Protein AF-A0A2N0QZ12-F1 (afdb_monomer)

Organism: NCBI:txid588596

Solvent-accessible surface area (backbone atoms only — not comparable to full-atom values): 7924 Å² total; per-residue (Å²): 110,75,77,51,48,74,22,75,40,52,69,55,36,50,52,53,53,49,53,55,40,75,73,46,89,47,68,72,58,39,52,50,48,53,68,64,47,67,79,39,37,64,60,45,22,47,57,40,28,67,90,34,74,72,54,52,70,50,84,56,92,39,69,65,55,47,51,51,49,52,48,51,60,72,60,65,69,94,60,57,74,69,51,43,52,52,52,51,53,53,52,51,55,49,54,50,51,53,50,52,48,52,53,48,48,59,74,68,55,81,73,84,59,83,92,57,61,67,69,63,52,51,57,60,65,65,70,67,78,84,79,83,125

pLDDT: mean 71.55, std 12.45, range [37.44, 91.88]

Radius of gyration: 20.79 Å; Cα contacts (8 Å, |Δi|>4): 61; chains: 1; bounding box: 56×38×55 Å

Foldseek 3Di:
DVCLLQDLDLVSLVVVLVVVLVPDPDPVVSVVSCVPRVVCSLVSSLNNVVVDPVSNVCSDPPPPVVLVVQLCVQVVDDDDPVSSVVSNVVSVVVVVVVVVVVVVCVVPDDDPCVPPDVVVVVVVVVPDDDPPD

Mean predicted aligned error: 15.14 Å

Structure (mmCIF, N/CA/C/O backbone):
data_AF-A0A2N0QZ12-F1
#
_entry.id   AF-A0A2N0QZ12-F1
#
loop_
_atom_site.group_PDB
_atom_site.id
_atom_site.type_symbol
_atom_site.label_atom_id
_atom_site.label_alt_id
_atom_site.label_comp_id
_atom_site.label_asym_id
_atom_site.label_entity_id
_atom_site.label_seq_id
_atom_site.pdbx_PDB_ins_code
_atom_site.Cartn_x
_atom_site.Cartn_y
_atom_site.Cartn_z
_atom_site.occupancy
_atom_site.B_iso_or_equiv
_atom_site.auth_seq_id
_atom_site.auth_comp_id
_atom_site.auth_asym_id
_atom_site.auth_atom_id
_atom_site.pdbx_PDB_model_num
ATOM 1 N N . MET A 1 1 ? -19.717 -4.884 9.419 1.00 56.50 1 MET A N 1
ATOM 2 C CA . MET A 1 1 ? -18.253 -4.872 9.663 1.00 56.50 1 MET A CA 1
ATOM 3 C C . MET A 1 1 ? -17.526 -6.005 8.952 1.00 56.50 1 MET A C 1
ATOM 5 O O . MET A 1 1 ? -16.569 -5.707 8.255 1.00 56.50 1 MET A O 1
ATOM 9 N N . VAL A 1 2 ? -17.992 -7.258 9.038 1.00 62.03 2 VAL A N 1
ATOM 10 C CA . VAL A 1 2 ? -17.350 -8.419 8.380 1.00 62.03 2 VAL A CA 1
ATOM 11 C C . VAL A 1 2 ? -17.107 -8.201 6.879 1.00 62.03 2 VAL A C 1
ATOM 13 O O . VAL A 1 2 ? -16.003 -8.408 6.397 1.00 62.03 2 VAL A O 1
ATOM 16 N N . ALA A 1 3 ? -18.075 -7.653 6.138 1.00 61.81 3 ALA A N 1
ATOM 17 C CA . ALA A 1 3 ? -17.895 -7.363 4.708 1.00 61.81 3 ALA A CA 1
ATOM 18 C C . ALA A 1 3 ? -16.759 -6.362 4.404 1.00 61.81 3 ALA A C 1
ATOM 20 O O . ALA A 1 3 ? -16.120 -6.453 3.355 1.00 61.81 3 ALA A O 1
ATOM 21 N N . ALA A 1 4 ? -16.481 -5.430 5.322 1.00 60.88 4 ALA A N 1
ATOM 22 C CA . ALA A 1 4 ? -15.413 -4.445 5.170 1.00 60.88 4 ALA A CA 1
ATOM 23 C C . ALA A 1 4 ? -14.022 -5.051 5.422 1.00 60.88 4 ALA A C 1
ATOM 25 O O . ALA A 1 4 ? -13.058 -4.616 4.800 1.00 60.88 4 ALA A O 1
ATOM 26 N N . MET A 1 5 ? -13.926 -6.109 6.240 1.00 60.06 5 MET A N 1
ATOM 27 C CA . MET A 1 5 ? -12.678 -6.856 6.485 1.00 60.06 5 MET A CA 1
ATOM 28 C C . MET A 1 5 ? -12.096 -7.485 5.225 1.00 60.06 5 MET A C 1
ATOM 30 O O . MET A 1 5 ? -10.896 -7.715 5.135 1.00 60.06 5 MET A O 1
ATOM 34 N N . HIS A 1 6 ? -12.948 -7.778 4.248 1.00 65.06 6 HIS A N 1
ATOM 35 C CA . HIS A 1 6 ? -12.540 -8.431 3.012 1.00 65.06 6 HIS A CA 1
ATOM 36 C C . HIS A 1 6 ? -12.219 -7.435 1.889 1.00 65.06 6 HIS A C 1
ATOM 38 O O . HIS A 1 6 ? -11.873 -7.850 0.781 1.00 65.06 6 HIS A O 1
ATOM 44 N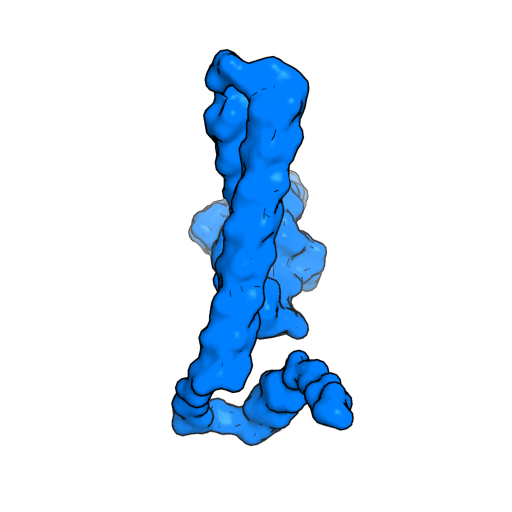 N . LYS A 1 7 ? -12.309 -6.119 2.135 1.00 70.25 7 LYS A N 1
ATOM 45 C CA . LYS A 1 7 ? -11.954 -5.100 1.140 1.00 70.25 7 LYS A CA 1
ATOM 46 C C . LYS A 1 7 ? -10.501 -4.667 1.309 1.00 70.25 7 LYS A C 1
ATOM 48 O O . LYS A 1 7 ? -10.109 -4.072 2.303 1.00 70.25 7 LYS A O 1
ATOM 53 N N . ARG A 1 8 ? -9.694 -4.972 0.291 1.00 63.31 8 ARG A N 1
ATOM 54 C CA . ARG A 1 8 ? -8.236 -4.744 0.277 1.00 63.31 8 ARG A CA 1
ATOM 55 C C . ARG A 1 8 ? -7.821 -3.388 -0.310 1.00 63.31 8 ARG A C 1
ATOM 57 O O . ARG A 1 8 ? -6.642 -3.027 -0.247 1.00 63.31 8 ARG A O 1
ATOM 64 N N . THR A 1 9 ? -8.770 -2.653 -0.893 1.00 68.06 9 THR A N 1
ATOM 65 C CA . THR A 1 9 ? -8.551 -1.371 -1.576 1.00 68.06 9 THR A CA 1
ATOM 66 C C . THR A 1 9 ? -9.375 -0.264 -0.927 1.00 68.06 9 THR A C 1
ATOM 68 O O . THR A 1 9 ? -10.506 -0.494 -0.498 1.00 68.06 9 THR A O 1
ATOM 71 N N . LYS A 1 10 ? -8.823 0.956 -0.903 1.00 73.00 10 LYS A N 1
ATOM 72 C CA . LYS A 1 10 ? -9.500 2.156 -0.390 1.00 73.00 10 LYS A CA 1
ATOM 73 C C . LYS A 1 10 ? -10.850 2.382 -1.078 1.00 73.00 10 LYS A C 1
ATOM 75 O O . LYS A 1 10 ? -11.860 2.478 -0.396 1.00 73.00 10 LYS A O 1
ATOM 80 N N . ILE A 1 11 ? -10.874 2.317 -2.412 1.00 76.81 11 ILE A N 1
ATOM 81 C CA . ILE A 1 11 ? -12.089 2.455 -3.235 1.00 76.81 11 ILE A CA 1
ATOM 82 C C . ILE A 1 11 ? -13.151 1.412 -2.848 1.00 76.81 11 ILE A C 1
ATOM 84 O O . ILE A 1 11 ? -14.336 1.721 -2.743 1.00 76.81 11 ILE A O 1
ATOM 88 N N . GLY A 1 12 ? -12.737 0.163 -2.599 1.00 77.38 12 GLY A N 1
ATOM 89 C CA . GLY A 1 12 ? -13.649 -0.899 -2.173 1.00 77.38 12 GLY A CA 1
ATOM 90 C C . GLY A 1 12 ? -14.254 -0.649 -0.789 1.00 77.38 12 GLY A C 1
ATOM 91 O O . GLY A 1 12 ? -15.426 -0.957 -0.574 1.00 77.38 12 GLY A O 1
ATOM 92 N N . CYS A 1 13 ? -13.475 -0.079 0.132 1.00 77.19 13 CYS A N 1
ATOM 93 C CA . CYS A 1 13 ? -13.953 0.338 1.450 1.00 77.19 13 CYS A CA 1
ATOM 94 C C . CYS A 1 13 ? -14.892 1.553 1.361 1.00 77.19 13 CYS A C 1
ATOM 96 O O . CYS A 1 13 ? -15.938 1.553 2.004 1.00 77.19 13 CYS A O 1
ATOM 98 N N . GLU A 1 14 ? -14.562 2.555 0.541 1.00 83.44 14 GLU A N 1
ATOM 99 C CA . GLU A 1 14 ? -15.392 3.749 0.316 1.00 83.44 14 GLU A CA 1
ATOM 100 C C . GLU A 1 14 ? -16.760 3.380 -0.263 1.00 83.44 14 GLU A C 1
ATOM 102 O O . GLU A 1 14 ? -17.783 3.823 0.258 1.00 83.44 14 GLU A O 1
ATOM 107 N N . LYS A 1 15 ? -16.795 2.493 -1.268 1.00 86.12 15 LYS A N 1
ATOM 108 C CA . LYS A 1 15 ? -18.046 1.997 -1.857 1.00 86.12 15 LYS A CA 1
ATOM 109 C C . LYS A 1 15 ? -18.948 1.323 -0.817 1.00 86.12 15 LYS A C 1
ATOM 111 O O . LYS A 1 15 ? -20.140 1.603 -0.772 1.00 86.12 15 LYS A O 1
ATOM 116 N N . LEU A 1 16 ? -18.377 0.482 0.047 1.00 84.12 16 LEU A N 1
ATOM 117 C CA . LEU A 1 16 ? -19.122 -0.190 1.118 1.00 84.12 16 LEU A CA 1
ATOM 118 C C . LEU A 1 16 ? -19.692 0.790 2.151 1.00 84.12 16 LEU A C 1
ATOM 120 O O . LEU A 1 16 ? -20.800 0.591 2.645 1.00 84.12 16 LEU A O 1
ATOM 124 N N . ILE A 1 17 ? -18.930 1.828 2.506 1.00 84.69 17 ILE A N 1
ATOM 125 C CA . ILE A 1 17 ? -19.388 2.865 3.439 1.00 84.69 17 ILE A CA 1
ATOM 126 C C . ILE A 1 17 ? -20.541 3.656 2.816 1.00 84.69 17 ILE A C 1
ATOM 128 O O . ILE A 1 17 ? -21.524 3.924 3.504 1.00 84.69 17 ILE A O 1
ATOM 132 N N . GLN A 1 18 ? -20.444 3.991 1.527 1.00 86.81 18 GLN A N 1
ATOM 133 C CA . GLN A 1 18 ? -21.491 4.723 0.823 1.00 86.81 18 GLN A CA 1
ATOM 134 C C . GLN A 1 18 ? -22.778 3.896 0.708 1.00 86.81 18 GLN A C 1
ATOM 136 O O . GLN A 1 18 ? -23.835 4.369 1.110 1.00 86.81 18 GLN A O 1
ATOM 141 N N . GLU A 1 19 ? -22.679 2.622 0.314 1.00 88.81 19 GLU A N 1
ATOM 142 C CA . GLU A 1 19 ? -23.821 1.697 0.299 1.00 88.81 19 GLU A CA 1
ATOM 143 C C . GLU A 1 19 ? -24.472 1.558 1.687 1.00 88.81 19 GLU A C 1
ATOM 145 O O . GLU A 1 19 ? -25.694 1.483 1.797 1.00 88.81 19 GLU A O 1
ATOM 150 N N . ALA A 1 20 ? -23.686 1.546 2.769 1.00 85.56 20 ALA A N 1
ATOM 151 C CA . ALA A 1 20 ? -24.224 1.482 4.129 1.00 85.56 20 ALA A CA 1
ATOM 152 C C . ALA A 1 20 ? -24.961 2.767 4.545 1.00 85.56 20 ALA A C 1
ATOM 154 O O . ALA A 1 20 ? -25.913 2.695 5.319 1.00 85.56 20 ALA A O 1
ATOM 155 N N . ILE A 1 21 ? -24.535 3.933 4.052 1.00 88.19 21 ILE A N 1
ATOM 156 C CA . ILE A 1 21 ? -25.216 5.212 4.287 1.00 88.19 21 ILE A CA 1
ATOM 157 C C . ILE A 1 21 ? -26.527 5.254 3.502 1.00 88.19 21 ILE A C 1
ATOM 159 O O . ILE A 1 21 ? -27.564 5.562 4.086 1.00 88.19 21 ILE A O 1
ATOM 163 N N . ASP A 1 22 ? -26.480 4.904 2.218 1.00 90.50 22 ASP A N 1
ATOM 164 C CA . ASP A 1 22 ? -27.620 4.994 1.303 1.00 90.50 22 ASP A CA 1
ATOM 165 C C . ASP A 1 22 ? -28.753 4.037 1.710 1.00 90.50 22 ASP A C 1
ATOM 167 O O . ASP A 1 22 ? -29.928 4.385 1.622 1.00 90.50 22 ASP A O 1
ATOM 171 N N . ASN A 1 23 ? -28.407 2.860 2.243 1.00 89.75 23 ASN A N 1
ATOM 172 C CA . ASN A 1 23 ? -29.376 1.889 2.760 1.00 89.75 23 ASN A CA 1
ATOM 173 C C . ASN A 1 23 ? -29.865 2.193 4.189 1.00 89.75 23 ASN A C 1
ATOM 175 O O . ASN A 1 23 ? -30.750 1.505 4.699 1.00 89.75 23 ASN A O 1
ATOM 179 N N . CYS A 1 24 ? -29.292 3.187 4.874 1.00 87.62 24 CYS A N 1
ATOM 180 C CA . CYS A 1 24 ? -29.681 3.524 6.238 1.00 87.62 24 CYS A CA 1
ATOM 181 C C . CYS A 1 24 ? -30.727 4.641 6.239 1.00 87.62 24 CYS A C 1
ATOM 183 O O . CYS A 1 24 ? -30.456 5.758 5.811 1.00 87.62 24 CYS A O 1
ATOM 185 N N . THR A 1 25 ? -31.911 4.370 6.785 1.00 88.38 25 THR A N 1
ATOM 186 C CA . THR A 1 25 ? -33.016 5.342 6.871 1.00 88.38 25 THR A CA 1
ATOM 187 C C . THR A 1 25 ? -32.893 6.299 8.062 1.00 88.38 25 THR A C 1
ATOM 189 O O . THR A 1 25 ? -33.558 7.333 8.108 1.00 88.38 25 THR A O 1
ATOM 192 N N . VAL A 1 26 ? -32.033 5.983 9.037 1.00 91.88 26 VAL A N 1
ATOM 193 C CA . VAL A 1 26 ? -31.920 6.719 10.302 1.00 91.88 26 VAL A CA 1
ATOM 194 C C . VAL A 1 26 ? -30.753 7.708 10.256 1.00 91.88 26 VAL A C 1
ATOM 196 O O . VAL A 1 26 ? -29.580 7.329 10.255 1.00 91.88 26 VAL A O 1
ATOM 199 N N . SER A 1 27 ? -31.075 9.003 10.301 1.00 89.00 27 SER A N 1
ATOM 200 C CA . SER A 1 27 ? -30.100 10.099 10.169 1.00 89.00 27 SER A CA 1
ATOM 201 C C . SER A 1 27 ? -29.003 10.096 11.249 1.00 89.00 27 SER A C 1
ATOM 203 O O . SER A 1 27 ? -27.833 10.366 10.965 1.00 89.00 27 SER A O 1
ATOM 205 N N . SER A 1 28 ? -29.324 9.722 12.492 1.00 86.94 28 SER A N 1
ATOM 206 C CA . SER A 1 28 ? -28.325 9.621 13.570 1.00 86.94 28 SER A CA 1
ATOM 207 C C . SER A 1 28 ? -27.278 8.534 13.298 1.00 86.94 28 SER A C 1
ATOM 209 O O . SER A 1 28 ? -26.088 8.752 13.537 1.00 86.94 28 SER A O 1
ATOM 211 N N . ILE A 1 29 ? -27.696 7.402 12.726 1.00 83.44 29 ILE A N 1
ATOM 212 C CA . ILE A 1 29 ? -26.817 6.284 12.364 1.00 83.44 29 ILE A CA 1
ATOM 213 C C . ILE A 1 29 ? -25.957 6.656 11.151 1.00 83.44 29 ILE A C 1
ATOM 215 O O . ILE A 1 29 ? -24.744 6.443 11.182 1.00 83.44 29 ILE A O 1
ATOM 219 N N . GLN A 1 30 ? -26.526 7.308 10.131 1.00 87.38 30 GLN A N 1
ATOM 220 C CA . GLN A 1 30 ? -25.740 7.842 9.011 1.00 87.38 30 GLN A CA 1
ATOM 221 C C . GLN A 1 30 ? -24.644 8.808 9.488 1.00 87.38 30 GLN A C 1
ATOM 223 O O . GLN A 1 30 ? -23.491 8.712 9.062 1.00 87.38 30 GLN A O 1
ATOM 228 N N . ASN A 1 31 ? -24.980 9.725 10.400 1.00 86.25 31 ASN A N 1
ATOM 229 C CA . ASN A 1 31 ? -24.023 10.681 10.955 1.00 86.25 31 ASN A CA 1
ATOM 230 C C . ASN A 1 31 ? -22.922 9.991 11.765 1.00 86.25 31 ASN A C 1
ATOM 232 O O . ASN A 1 31 ? -21.756 10.381 11.679 1.00 86.25 31 ASN A O 1
ATOM 236 N N . TYR A 1 32 ? -23.268 8.944 12.514 1.00 84.88 32 TYR A N 1
ATOM 237 C CA . TYR A 1 32 ? -22.294 8.122 13.222 1.00 84.88 32 TYR A CA 1
ATOM 238 C C . TYR A 1 32 ? -21.324 7.423 12.254 1.00 84.88 32 TYR A C 1
ATOM 240 O O . TYR A 1 32 ? -20.108 7.474 12.468 1.00 84.88 32 TYR A O 1
ATOM 248 N N . ILE A 1 33 ? -21.836 6.841 11.163 1.00 82.00 33 ILE A N 1
ATOM 249 C CA . ILE A 1 33 ? -21.022 6.182 10.131 1.00 82.00 33 ILE A CA 1
ATOM 250 C C . ILE A 1 33 ? -20.075 7.193 9.467 1.00 82.00 33 ILE A C 1
ATOM 252 O O . ILE A 1 33 ? -18.863 6.980 9.426 1.00 82.00 33 ILE A O 1
ATOM 256 N N . LYS A 1 34 ? -20.590 8.349 9.031 1.00 83.50 34 LYS A N 1
ATOM 257 C CA . LYS A 1 34 ? -19.779 9.417 8.420 1.00 83.50 34 LYS A CA 1
ATOM 258 C C . LYS A 1 34 ? -18.663 9.900 9.349 1.00 83.50 34 LYS A C 1
ATOM 260 O O . LYS A 1 34 ? -17.524 10.053 8.918 1.00 83.50 34 LYS A O 1
ATOM 265 N N . ARG A 1 35 ? -18.954 10.115 10.637 1.00 81.19 35 ARG A N 1
ATOM 266 C CA . ARG A 1 35 ? -17.966 10.638 11.598 1.00 81.19 35 ARG A CA 1
ATOM 267 C C . ARG A 1 35 ? -16.833 9.656 11.891 1.00 81.19 35 ARG A C 1
ATOM 269 O O . ARG A 1 35 ? -15.685 10.087 11.979 1.00 81.19 35 ARG A O 1
ATOM 276 N N . ASN A 1 36 ? -17.147 8.371 12.042 1.00 78.38 36 ASN A N 1
ATOM 277 C CA . ASN A 1 36 ? -16.188 7.379 12.536 1.00 78.38 36 ASN A CA 1
ATOM 278 C C . ASN A 1 36 ? -15.481 6.596 11.417 1.00 78.38 36 ASN A C 1
ATOM 280 O O . ASN A 1 36 ? -14.318 6.220 11.578 1.00 78.38 36 ASN A O 1
ATOM 284 N N . TYR A 1 37 ? -16.153 6.374 10.284 1.00 74.75 37 TYR A N 1
ATOM 285 C CA . TYR A 1 37 ? -15.706 5.418 9.267 1.00 74.75 37 TYR A CA 1
ATOM 286 C C . TYR A 1 37 ? -15.128 6.105 8.022 1.00 74.75 37 TYR A C 1
ATOM 288 O O . TYR A 1 37 ? -14.088 5.661 7.546 1.00 74.75 37 TYR A O 1
ATOM 296 N N . MET A 1 38 ? -15.683 7.235 7.549 1.00 75.06 38 MET A N 1
ATOM 297 C CA . MET A 1 38 ? -15.118 7.957 6.386 1.00 75.06 38 MET A CA 1
ATOM 298 C C . MET A 1 38 ? -13.705 8.500 6.630 1.00 75.06 38 MET A C 1
ATOM 300 O O . MET A 1 38 ? -12.892 8.546 5.713 1.00 75.06 38 MET A O 1
ATOM 304 N N . LYS A 1 39 ? -13.406 8.956 7.853 1.00 71.94 39 LYS A N 1
ATOM 305 C CA . LYS A 1 39 ? -12.098 9.557 8.166 1.00 71.94 39 LYS A CA 1
ATOM 306 C C . LYS A 1 39 ? -10.966 8.530 8.230 1.00 71.94 39 LYS A C 1
ATOM 308 O O . LYS A 1 39 ? -9.804 8.908 8.161 1.00 71.94 39 LYS A O 1
ATOM 313 N N . ASN A 1 40 ? -11.300 7.248 8.382 1.00 68.12 40 ASN A N 1
ATOM 314 C CA . ASN A 1 40 ? -10.343 6.183 8.671 1.00 68.12 40 ASN A CA 1
ATOM 315 C C . ASN A 1 40 ? -10.262 5.123 7.568 1.00 68.12 40 ASN A C 1
ATOM 317 O O . ASN A 1 40 ? -9.637 4.089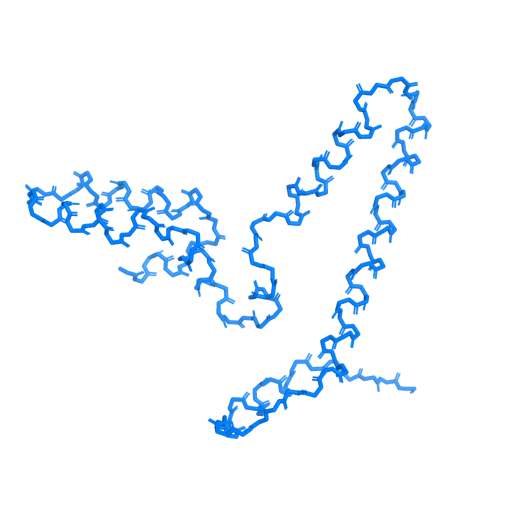 7.781 1.00 68.12 40 ASN A O 1
ATOM 321 N N . THR A 1 41 ? -10.846 5.348 6.393 1.00 68.19 41 THR A N 1
ATOM 322 C CA . THR A 1 41 ? -10.993 4.329 5.339 1.00 68.19 41 THR A CA 1
ATOM 323 C C . THR A 1 41 ? -9.671 3.675 4.907 1.00 68.19 41 THR A C 1
ATOM 325 O O . THR A 1 41 ? -9.635 2.494 4.567 1.00 68.19 41 THR A O 1
ATOM 328 N N . GLU A 1 42 ? -8.555 4.401 4.999 1.00 63.72 42 GLU A N 1
ATOM 329 C CA . GLU A 1 42 ? -7.207 3.865 4.757 1.00 63.72 42 GLU A CA 1
ATOM 330 C C . GLU A 1 42 ? -6.772 2.853 5.826 1.00 63.72 42 GLU A C 1
ATOM 332 O O . GLU A 1 42 ? -6.270 1.781 5.495 1.00 63.72 42 GLU A O 1
AT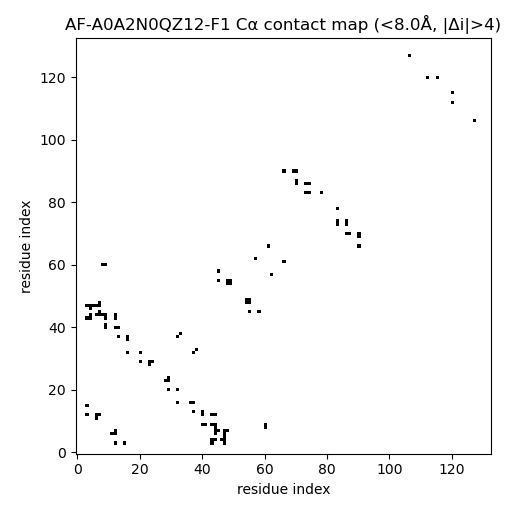OM 337 N N . ARG A 1 43 ? -7.058 3.121 7.106 1.00 65.06 43 ARG A N 1
ATOM 338 C CA . ARG A 1 43 ? -6.785 2.187 8.214 1.00 65.06 43 ARG A CA 1
ATOM 339 C C . ARG A 1 43 ? -7.603 0.903 8.096 1.00 65.06 43 ARG A C 1
ATOM 341 O O . ARG A 1 43 ? -7.147 -0.156 8.508 1.00 65.06 43 ARG A O 1
ATOM 348 N N . TRP A 1 44 ? -8.784 0.980 7.490 1.00 65.94 44 TRP A N 1
ATOM 349 C CA . TRP A 1 44 ? -9.650 -0.175 7.251 1.00 65.94 44 TRP A CA 1
ATOM 350 C C . TRP A 1 44 ? -9.086 -1.096 6.167 1.00 65.94 44 TRP A C 1
ATOM 352 O O . TRP A 1 44 ? -9.044 -2.312 6.349 1.00 65.94 44 TRP A O 1
ATOM 362 N N . ALA A 1 45 ? -8.573 -0.518 5.077 1.00 61.84 45 ALA A N 1
ATOM 363 C CA . ALA A 1 45 ? -7.876 -1.276 4.041 1.00 61.84 45 ALA A CA 1
ATOM 364 C C . ALA A 1 45 ? -6.582 -1.933 4.564 1.00 61.84 45 ALA A C 1
ATOM 366 O O . ALA A 1 45 ? -6.202 -3.001 4.083 1.00 61.84 45 ALA A O 1
ATOM 367 N N . LEU A 1 46 ? -5.923 -1.319 5.556 1.00 62.19 46 LEU A N 1
ATOM 368 C CA . LEU A 1 46 ? -4.773 -1.901 6.258 1.00 62.19 46 LEU A CA 1
ATOM 369 C C . LEU A 1 46 ? -5.185 -3.019 7.221 1.00 62.19 46 LEU A C 1
ATOM 371 O O . LEU A 1 46 ? -4.521 -4.048 7.273 1.00 62.19 46 LEU A O 1
ATOM 375 N N . TRP A 1 47 ? -6.308 -2.878 7.927 1.00 63.00 47 TRP A N 1
ATOM 376 C CA . TRP A 1 47 ? -6.804 -3.924 8.823 1.00 63.00 47 TRP A CA 1
ATOM 377 C C . TRP A 1 47 ? -7.172 -5.214 8.075 1.00 63.00 47 TRP A C 1
ATOM 379 O O . TRP A 1 47 ? -6.851 -6.309 8.531 1.00 63.00 47 TRP A O 1
ATOM 389 N N . ALA A 1 48 ? -7.715 -5.110 6.856 1.00 61.28 48 ALA A N 1
ATOM 390 C CA . ALA A 1 48 ? -7.933 -6.260 5.968 1.00 61.28 48 ALA A CA 1
ATOM 391 C C . ALA A 1 48 ? -6.644 -7.055 5.655 1.00 61.28 48 ALA A C 1
ATOM 393 O O . ALA A 1 48 ? -6.705 -8.216 5.246 1.00 61.28 48 ALA A O 1
ATOM 394 N N . ARG A 1 49 ? -5.469 -6.443 5.847 1.00 63.38 49 ARG A N 1
ATOM 395 C CA . ARG A 1 49 ? -4.140 -7.024 5.608 1.00 63.38 49 ARG A CA 1
ATOM 396 C C . ARG A 1 49 ? -3.490 -7.602 6.870 1.00 63.38 49 ARG A C 1
ATOM 398 O O . ARG A 1 49 ? -2.372 -8.093 6.777 1.00 63.38 49 ARG A O 1
ATOM 405 N N . GLN A 1 50 ? -4.184 -7.614 8.016 1.00 62.50 50 GLN A N 1
ATOM 406 C CA . GLN A 1 50 ? -3.631 -8.062 9.307 1.00 62.50 50 GLN A CA 1
ATOM 407 C C . GLN A 1 50 ? -3.093 -9.502 9.320 1.00 62.50 50 GLN A C 1
ATOM 409 O O . GLN A 1 50 ? -2.266 -9.842 10.152 1.00 62.50 50 GLN A O 1
ATOM 414 N N . HIS A 1 51 ? -3.537 -10.337 8.379 1.00 56.31 51 HIS A N 1
ATOM 415 C CA . HIS A 1 51 ? -3.112 -11.729 8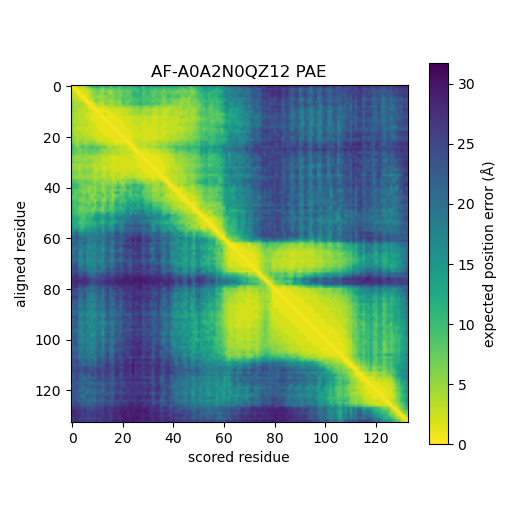.234 1.00 56.31 51 HIS A CA 1
ATOM 416 C C . HIS A 1 51 ? -1.685 -11.887 7.682 1.00 56.31 51 HIS A C 1
ATOM 418 O O . HIS A 1 51 ? -1.191 -13.005 7.586 1.00 56.31 51 HIS A O 1
ATOM 424 N N . SER A 1 52 ? -1.026 -10.800 7.271 1.00 53.59 52 SER A N 1
ATOM 425 C CA . SER A 1 52 ? 0.359 -10.845 6.813 1.00 53.59 52 SER A CA 1
ATOM 426 C C . SER A 1 52 ? 1.140 -9.643 7.348 1.00 53.59 52 SER A C 1
ATOM 428 O O . SER A 1 52 ? 0.912 -8.515 6.898 1.00 53.59 52 SER A O 1
ATOM 430 N N . PRO A 1 53 ? 2.112 -9.865 8.251 1.00 54.16 53 PRO A N 1
ATOM 431 C CA . PRO A 1 53 ? 3.016 -8.819 8.731 1.00 54.16 53 PRO A CA 1
ATOM 432 C C . PRO A 1 53 ? 3.737 -8.076 7.592 1.00 54.16 53 PRO A C 1
ATOM 434 O O . PRO A 1 53 ? 3.964 -6.872 7.685 1.00 54.16 53 PRO A O 1
ATOM 437 N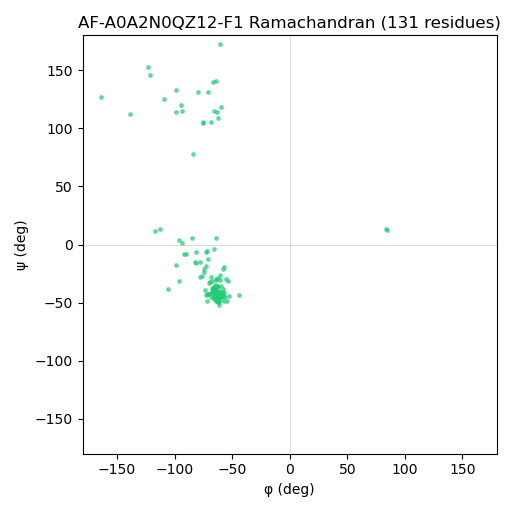 N . LEU A 1 54 ? 4.015 -8.763 6.475 1.00 54.00 54 LEU A N 1
ATOM 438 C CA . LEU A 1 54 ? 4.585 -8.170 5.258 1.00 54.00 54 LEU A CA 1
ATOM 439 C C . LEU A 1 54 ? 3.621 -7.179 4.586 1.00 54.00 54 LEU A C 1
ATOM 441 O O . LEU A 1 54 ? 4.036 -6.109 4.149 1.00 54.00 54 LEU A O 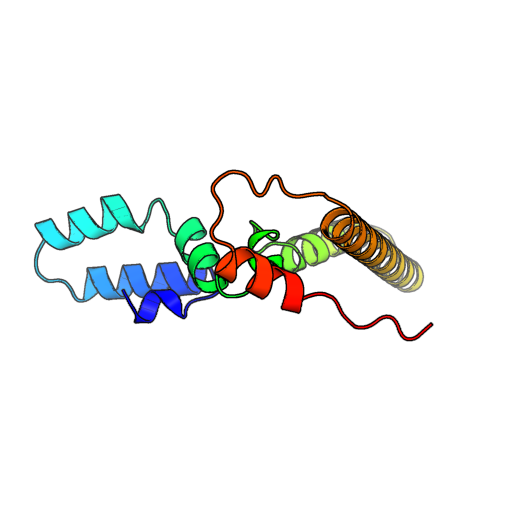1
ATOM 445 N N . LEU A 1 55 ? 2.320 -7.488 4.536 1.00 52.75 55 LEU A N 1
ATOM 446 C CA . LEU A 1 55 ? 1.310 -6.588 3.965 1.00 52.75 55 LEU A CA 1
ATOM 447 C C . LEU A 1 55 ? 0.980 -5.396 4.879 1.00 52.75 55 LEU A C 1
ATOM 449 O O . LEU A 1 55 ? 0.480 -4.384 4.386 1.00 52.75 55 LEU A O 1
ATOM 453 N N . LEU A 1 56 ? 1.267 -5.501 6.182 1.00 53.62 56 LEU A N 1
ATOM 454 C CA . LEU A 1 56 ? 1.139 -4.409 7.155 1.00 53.62 56 LEU A CA 1
ATOM 455 C C . LEU A 1 56 ? 2.300 -3.404 7.091 1.00 53.62 56 LEU A C 1
ATOM 457 O O . LEU A 1 56 ? 2.099 -2.230 7.397 1.00 53.62 56 LEU A O 1
ATOM 461 N N . GLN A 1 57 ? 3.496 -3.828 6.664 1.00 53.94 57 GLN A N 1
ATOM 462 C CA . GLN A 1 57 ? 4.633 -2.923 6.424 1.00 53.94 57 GLN A CA 1
ATOM 463 C C . GLN A 1 57 ? 4.400 -2.002 5.231 1.00 53.94 57 GLN A C 1
ATOM 465 O O . GLN A 1 57 ? 4.905 -0.880 5.184 1.00 53.94 57 GLN A O 1
ATOM 470 N N . VAL A 1 58 ? 3.591 -2.460 4.280 1.00 51.81 58 VAL A N 1
ATOM 471 C CA . VAL A 1 58 ? 3.157 -1.658 3.147 1.00 51.81 58 VAL A CA 1
ATOM 472 C C . VAL A 1 58 ? 1.942 -0.831 3.579 1.00 51.81 58 VAL A C 1
ATOM 474 O O . VAL A 1 58 ? 0.791 -1.138 3.261 1.00 51.81 58 VAL A O 1
ATOM 477 N N . THR A 1 59 ? 2.214 0.247 4.319 1.00 45.75 59 THR A N 1
ATOM 478 C CA . THR A 1 59 ? 1.212 1.189 4.858 1.00 45.75 59 THR A CA 1
ATOM 479 C C . THR A 1 59 ? 0.459 1.982 3.788 1.00 45.75 59 THR A C 1
ATOM 481 O O . THR A 1 59 ? -0.490 2.696 4.103 1.00 45.75 59 THR A O 1
ATOM 484 N N . PHE A 1 60 ? 0.813 1.814 2.513 1.00 49.47 60 PHE A N 1
ATOM 485 C CA . PHE A 1 60 ? 0.149 2.454 1.389 1.00 49.47 60 PHE A CA 1
ATOM 486 C C . PHE A 1 60 ? -0.376 1.428 0.375 1.00 49.47 60 PHE A C 1
ATOM 488 O O . PHE A 1 60 ? 0.183 0.358 0.165 1.00 49.47 60 PHE A O 1
ATOM 495 N N . THR A 1 61 ? -1.433 1.774 -0.353 1.00 49.97 61 THR A N 1
ATOM 496 C CA . THR A 1 61 ? -1.861 1.103 -1.601 1.00 49.97 61 THR A CA 1
ATOM 497 C C . THR A 1 61 ? -0.843 1.237 -2.745 1.00 49.97 61 THR A C 1
ATOM 499 O O . THR A 1 61 ? -1.102 0.808 -3.864 1.00 49.97 61 THR A O 1
ATOM 502 N N . ASN A 1 62 ? 0.323 1.817 -2.465 1.00 60.03 62 ASN A N 1
ATOM 503 C CA . ASN A 1 62 ? 1.082 2.611 -3.408 1.00 60.03 62 ASN A CA 1
ATOM 504 C C . ASN A 1 62 ? 2.433 2.011 -3.871 1.00 60.03 62 ASN A C 1
ATOM 506 O O . ASN A 1 62 ? 3.184 2.758 -4.471 1.00 60.03 62 ASN A O 1
ATOM 510 N N . PRO A 1 63 ? 2.828 0.729 -3.680 1.00 59.75 63 PRO A N 1
ATOM 511 C CA . PRO A 1 63 ? 3.998 0.209 -4.404 1.00 59.75 63 PRO A CA 1
ATOM 512 C C . PRO A 1 63 ? 3.762 0.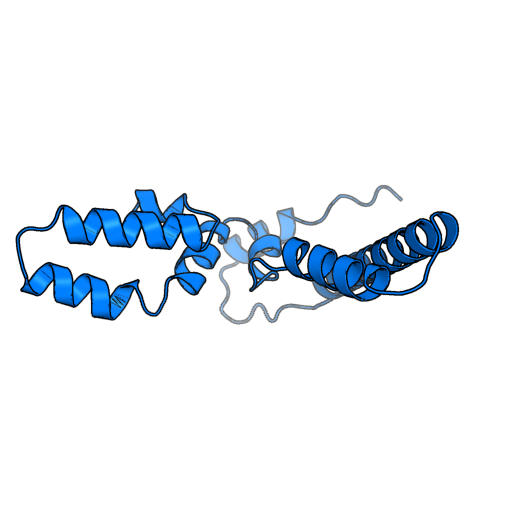181 -5.914 1.00 59.75 63 PRO A C 1
ATOM 514 O O . PRO A 1 63 ? 4.616 0.608 -6.684 1.00 59.75 63 PRO A O 1
ATOM 517 N N . LEU A 1 64 ? 2.572 -0.268 -6.328 1.00 66.75 64 LEU A N 1
ATOM 518 C CA . LEU A 1 64 ? 2.182 -0.346 -7.734 1.00 66.75 64 LEU A CA 1
ATOM 519 C C . LEU A 1 64 ? 1.917 1.048 -8.316 1.00 66.75 64 LEU A C 1
ATOM 521 O O . LEU A 1 64 ? 2.375 1.365 -9.407 1.00 66.75 64 LEU A O 1
ATOM 525 N N . GLU A 1 65 ? 1.217 1.900 -7.564 1.00 68.88 65 GLU A N 1
ATOM 526 C CA . GLU A 1 65 ? 0.971 3.294 -7.950 1.00 68.88 65 GLU A CA 1
ATOM 527 C C . GLU A 1 65 ? 2.278 4.120 -7.945 1.00 68.88 65 GLU A C 1
ATOM 529 O O . GLU A 1 65 ? 2.487 4.900 -8.869 1.00 68.88 65 GLU A O 1
ATOM 534 N N . SER A 1 66 ? 3.212 3.893 -7.007 1.00 71.88 66 SER A N 1
ATOM 535 C CA . SER A 1 66 ? 4.557 4.496 -6.997 1.00 71.88 66 SER A CA 1
ATOM 536 C C . SER A 1 66 ? 5.373 4.032 -8.193 1.00 71.88 66 SER A C 1
ATOM 538 O O . SER A 1 66 ? 5.947 4.871 -8.879 1.00 71.88 66 SER A O 1
ATOM 540 N N . TYR A 1 67 ? 5.391 2.727 -8.478 1.00 77.12 67 TYR A N 1
ATOM 541 C CA . TYR A 1 67 ? 6.047 2.168 -9.660 1.00 77.12 67 TYR A CA 1
ATOM 542 C C . TYR A 1 67 ? 5.495 2.801 -10.941 1.00 77.12 67 TYR A C 1
ATOM 544 O O . TYR A 1 67 ? 6.248 3.307 -11.772 1.00 77.12 67 TYR A O 1
ATOM 552 N N . HIS A 1 68 ? 4.169 2.865 -11.058 1.00 77.00 68 HIS A N 1
ATOM 553 C CA . HIS A 1 68 ? 3.494 3.469 -12.197 1.00 77.00 68 HIS A CA 1
ATOM 554 C C . HIS A 1 68 ? 3.765 4.978 -12.306 1.00 77.00 68 HIS A C 1
ATOM 556 O O . HIS A 1 68 ? 3.994 5.483 -13.401 1.00 77.00 68 HIS A O 1
ATOM 562 N N . SER A 1 69 ? 3.788 5.712 -11.190 1.00 79.62 69 SER A N 1
ATOM 563 C CA . SER A 1 69 ? 4.108 7.144 -11.158 1.00 79.62 69 SER A CA 1
ATOM 564 C C . SER A 1 69 ? 5.566 7.419 -11.536 1.00 79.62 69 SER A C 1
ATOM 566 O O . SER A 1 69 ? 5.844 8.385 -12.248 1.00 79.62 69 SER A O 1
ATOM 568 N N . GLU A 1 70 ? 6.497 6.577 -11.090 1.00 82.31 70 GLU A N 1
ATOM 569 C CA . GLU A 1 70 ? 7.928 6.689 -11.384 1.00 82.31 70 GLU A CA 1
ATOM 570 C C . GLU A 1 70 ? 8.185 6.404 -12.872 1.00 82.31 70 GLU A C 1
ATOM 572 O O . GLU A 1 70 ? 8.806 7.225 -13.547 1.00 82.31 70 GLU A O 1
ATOM 577 N N . ILE A 1 71 ? 7.578 5.349 -13.435 1.00 80.81 71 ILE A N 1
ATOM 578 C CA . ILE A 1 71 ? 7.602 5.094 -14.886 1.00 80.81 71 ILE A CA 1
ATOM 579 C C . ILE A 1 71 ? 6.963 6.244 -15.652 1.00 80.81 71 ILE A C 1
ATOM 581 O O . ILE A 1 71 ? 7.564 6.731 -16.606 1.00 80.81 71 ILE A O 1
ATOM 585 N N . LYS A 1 72 ? 5.773 6.708 -15.255 1.00 82.81 72 LYS A N 1
ATOM 586 C CA . LYS A 1 72 ? 5.068 7.798 -15.942 1.00 82.81 72 LYS A CA 1
ATOM 587 C C . LYS A 1 72 ? 5.914 9.066 -15.980 1.00 82.81 72 LYS A C 1
ATOM 589 O O . LYS A 1 72 ? 5.978 9.706 -17.018 1.00 82.81 72 LYS A O 1
ATOM 594 N N . THR A 1 73 ? 6.600 9.394 -14.886 1.00 83.12 73 THR A N 1
ATOM 595 C CA . THR A 1 73 ? 7.504 10.553 -14.809 1.00 83.12 73 THR A CA 1
ATOM 596 C C . THR A 1 73 ? 8.716 10.377 -15.728 1.00 83.12 73 THR A C 1
ATOM 598 O O . THR A 1 73 ? 9.045 11.282 -16.490 1.00 83.12 73 THR A O 1
ATOM 601 N N . LEU A 1 74 ? 9.345 9.197 -15.718 1.00 75.69 74 LEU A N 1
ATOM 602 C CA . LEU A 1 74 ? 10.552 8.900 -16.504 1.00 75.69 74 LEU A CA 1
ATOM 603 C C . LEU A 1 74 ? 10.282 8.696 -18.001 1.00 75.69 74 LEU A C 1
ATOM 605 O O . LEU A 1 74 ? 11.170 8.874 -18.832 1.00 75.69 74 LEU A O 1
ATOM 609 N N . THR A 1 75 ? 9.058 8.320 -18.358 1.00 67.31 75 THR A N 1
ATOM 610 C CA . THR A 1 75 ? 8.603 8.198 -19.750 1.00 67.31 75 THR A CA 1
ATOM 611 C C . THR A 1 75 ? 7.998 9.503 -20.278 1.00 67.31 75 THR A C 1
ATOM 613 O O . THR A 1 75 ? 7.772 9.621 -21.480 1.00 67.31 75 THR A O 1
ATOM 616 N N . SER A 1 76 ? 7.792 10.513 -19.418 1.00 62.66 76 SER A N 1
ATOM 617 C CA . SER A 1 76 ? 7.006 11.714 -19.735 1.00 62.66 76 SER A CA 1
ATOM 618 C C . SER A 1 76 ? 7.645 12.684 -20.733 1.00 62.66 76 SER A C 1
ATOM 620 O O . SER A 1 76 ? 6.942 13.579 -21.200 1.00 62.66 76 SER A O 1
ATOM 622 N N . SER A 1 77 ? 8.924 12.586 -21.099 1.00 58.09 77 SER A N 1
ATOM 623 C CA . SER A 1 77 ? 9.451 13.459 -22.157 1.00 58.09 77 SER A CA 1
ATOM 624 C C . SER A 1 77 ? 10.787 12.976 -22.723 1.00 58.09 77 SER A C 1
ATOM 626 O O . SER A 1 77 ? 11.752 12.863 -21.978 1.00 58.09 77 SER A O 1
ATOM 628 N N . LYS A 1 78 ? 10.857 12.837 -24.058 1.00 57.03 78 LYS A N 1
ATOM 629 C CA . LYS A 1 78 ? 12.078 12.880 -24.902 1.00 57.03 78 LYS A CA 1
ATOM 630 C C . LYS A 1 78 ? 12.925 11.611 -25.090 1.00 57.03 78 LYS A C 1
ATOM 632 O O . LYS A 1 78 ? 14.004 11.709 -25.671 1.00 57.03 78 LYS A O 1
ATOM 637 N N . HIS A 1 79 ? 12.456 10.426 -24.716 1.00 65.00 79 HIS A N 1
ATOM 638 C CA . HIS A 1 79 ? 13.208 9.190 -24.966 1.00 65.00 79 HIS A CA 1
ATOM 639 C C . HIS A 1 79 ? 12.528 8.336 -26.042 1.00 65.00 79 HIS A C 1
ATOM 641 O O . HIS A 1 79 ? 11.347 8.022 -25.933 1.00 65.00 79 HIS A O 1
ATOM 647 N N . GLY A 1 80 ? 13.266 7.969 -27.096 1.00 79.44 80 GLY A N 1
ATOM 648 C CA . GLY A 1 80 ? 12.810 6.954 -28.052 1.00 79.44 80 GLY A CA 1
ATOM 649 C C . GLY A 1 80 ? 12.587 5.599 -27.365 1.00 79.44 80 GLY A C 1
ATOM 650 O O . GLY A 1 80 ? 12.959 5.424 -26.204 1.00 79.44 80 GLY A O 1
ATOM 651 N N . LEU A 1 81 ? 12.020 4.624 -28.086 1.00 83.31 81 LEU A N 1
ATOM 652 C CA . LEU A 1 81 ? 11.68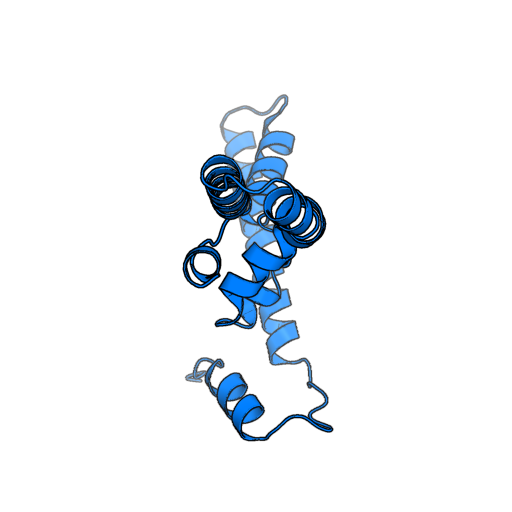2 3.283 -27.566 1.00 83.31 81 LEU A CA 1
ATOM 653 C C . LEU A 1 81 ? 12.788 2.663 -26.691 1.00 83.31 81 LEU A C 1
ATOM 655 O O . LEU A 1 81 ? 12.508 2.154 -25.610 1.00 83.31 81 LEU A O 1
ATOM 659 N N . ILE A 1 82 ? 14.047 2.775 -27.121 1.00 85.81 82 ILE A N 1
ATOM 660 C CA . ILE A 1 82 ? 15.215 2.244 -26.400 1.00 85.81 82 ILE A CA 1
ATOM 661 C C . ILE A 1 82 ? 15.371 2.886 -25.013 1.00 85.81 82 ILE A C 1
ATOM 663 O O . ILE A 1 82 ? 15.559 2.178 -24.026 1.00 85.81 82 ILE A O 1
ATOM 667 N N . GLY A 1 83 ? 15.253 4.212 -24.914 1.00 85.56 83 GLY A N 1
ATOM 668 C CA . GLY A 1 83 ? 15.396 4.914 -23.636 1.00 85.56 83 GLY A CA 1
ATOM 669 C C . GLY A 1 83 ? 14.223 4.650 -22.689 1.00 85.56 83 GLY A C 1
ATOM 670 O O . GLY A 1 83 ? 14.421 4.529 -21.483 1.00 85.56 83 GLY A O 1
ATOM 671 N N . ALA A 1 84 ? 13.011 4.468 -23.224 1.00 83.88 84 ALA A N 1
ATOM 672 C CA . ALA A 1 84 ? 11.859 4.062 -22.420 1.00 83.88 84 ALA A CA 1
ATOM 673 C C . ALA A 1 84 ? 12.061 2.668 -21.797 1.00 83.88 84 ALA A C 1
ATOM 675 O O . ALA A 1 84 ? 11.831 2.492 -20.602 1.00 83.88 84 ALA A O 1
ATOM 676 N N . VAL A 1 85 ? 12.552 1.697 -22.578 1.00 84.25 85 VAL A N 1
ATOM 677 C CA . VAL A 1 85 ? 12.861 0.342 -22.087 1.00 84.25 85 VAL A CA 1
ATOM 678 C C . VAL A 1 85 ? 13.950 0.373 -21.013 1.00 84.25 85 VAL A C 1
ATOM 680 O O . VAL A 1 85 ? 13.790 -0.247 -19.964 1.00 84.25 85 VAL A O 1
ATOM 683 N N . GLN A 1 86 ? 15.025 1.136 -21.226 1.00 86.81 86 GLN A N 1
ATOM 684 C CA . GLN A 1 86 ? 16.095 1.288 -20.234 1.00 86.81 86 GLN A CA 1
ATOM 685 C C . GLN A 1 86 ? 15.583 1.887 -18.917 1.00 86.81 86 GLN A C 1
ATOM 687 O O . GLN A 1 86 ? 15.926 1.396 -17.843 1.00 86.81 86 GLN A O 1
ATOM 692 N N . ASN A 1 87 ? 14.710 2.896 -18.982 1.00 85.56 87 ASN A N 1
ATOM 693 C CA . ASN A 1 87 ? 14.114 3.495 -17.789 1.00 85.56 87 ASN A CA 1
ATOM 694 C C . ASN A 1 87 ? 13.257 2.494 -17.003 1.00 85.56 87 ASN A C 1
ATOM 696 O O . ASN A 1 87 ? 13.355 2.449 -15.779 1.00 85.56 87 ASN A O 1
ATOM 700 N N . ILE A 1 88 ? 12.465 1.659 -17.684 1.00 84.88 88 ILE A N 1
ATOM 701 C CA . ILE A 1 88 ? 11.669 0.607 -17.031 1.00 84.88 88 ILE A CA 1
ATOM 702 C C . ILE A 1 88 ? 12.579 -0.401 -16.322 1.00 84.88 88 ILE A C 1
ATOM 704 O O . ILE A 1 88 ? 12.346 -0.709 -15.154 1.00 84.88 88 ILE A O 1
ATOM 708 N N . ILE A 1 89 ? 13.638 -0.870 -16.992 1.00 84.31 89 ILE A N 1
ATOM 709 C CA . ILE A 1 89 ? 14.608 -1.811 -16.409 1.00 84.31 89 ILE A CA 1
ATOM 710 C C . ILE A 1 89 ? 15.253 -1.212 -15.153 1.00 84.31 89 ILE A C 1
ATOM 712 O O . ILE A 1 89 ? 15.327 -1.876 -14.122 1.00 84.31 89 ILE A O 1
ATOM 716 N N . ASN A 1 90 ? 15.666 0.055 -15.206 1.00 87.00 90 ASN A N 1
ATOM 717 C CA . ASN A 1 90 ? 16.287 0.733 -14.068 1.00 87.00 90 ASN A CA 1
ATOM 718 C C . ASN A 1 90 ? 15.333 0.863 -12.872 1.00 87.00 90 ASN A C 1
ATOM 720 O O . ASN A 1 90 ? 15.744 0.642 -11.731 1.00 87.00 90 ASN A O 1
ATOM 724 N N . VAL A 1 91 ? 14.058 1.190 -13.116 1.00 85.00 91 VAL A N 1
ATOM 725 C CA . VAL A 1 91 ? 13.038 1.237 -12.057 1.00 85.00 91 VAL A CA 1
ATOM 726 C C . VAL A 1 91 ? 12.814 -0.153 -11.460 1.00 85.00 91 VAL A C 1
ATOM 728 O O . VAL A 1 91 ? 12.744 -0.271 -10.238 1.00 85.00 91 VAL A O 1
ATOM 731 N N . ASP A 1 92 ? 12.744 -1.204 -12.284 1.00 82.88 92 ASP A N 1
ATOM 732 C CA . ASP A 1 92 ? 12.545 -2.579 -11.807 1.00 82.88 92 ASP A CA 1
ATOM 733 C C . ASP A 1 92 ? 13.702 -3.050 -10.918 1.00 82.88 92 ASP A C 1
ATOM 735 O O . ASP A 1 92 ? 13.481 -3.524 -9.802 1.00 82.88 92 ASP A O 1
ATOM 739 N N . LEU A 1 93 ? 14.943 -2.832 -11.366 1.00 82.44 93 LEU A N 1
ATOM 740 C CA . LEU A 1 93 ? 16.145 -3.161 -10.598 1.00 82.44 93 LEU A CA 1
ATOM 741 C C . LEU A 1 93 ? 16.176 -2.428 -9.254 1.00 82.44 93 LEU A C 1
ATOM 743 O O . LEU A 1 93 ? 16.449 -3.042 -8.221 1.00 82.44 93 LEU A O 1
ATOM 747 N N . LYS A 1 94 ? 15.840 -1.133 -9.249 1.00 85.44 94 LYS A N 1
ATOM 748 C CA . LYS A 1 94 ? 15.768 -0.328 -8.026 1.00 85.44 94 LYS A CA 1
ATOM 749 C C . LYS A 1 94 ? 14.722 -0.874 -7.055 1.00 85.44 94 LYS A C 1
ATOM 751 O O . LYS A 1 94 ? 15.053 -1.134 -5.903 1.00 85.44 94 LYS A O 1
ATOM 756 N N . LYS A 1 95 ? 13.482 -1.103 -7.507 1.00 80.94 95 LYS A N 1
ATOM 757 C CA . LYS A 1 95 ? 12.420 -1.637 -6.634 1.00 80.94 95 LYS A CA 1
ATOM 758 C C . LYS A 1 95 ? 12.758 -3.025 -6.098 1.00 80.94 95 LYS A C 1
ATOM 760 O O . LYS A 1 95 ? 12.433 -3.319 -4.950 1.00 80.94 95 LYS A O 1
ATOM 765 N N . ARG A 1 96 ? 13.410 -3.870 -6.902 1.00 77.94 96 ARG A N 1
ATOM 766 C CA . ARG A 1 96 ? 13.867 -5.195 -6.469 1.00 77.94 96 ARG A CA 1
ATOM 767 C C . ARG A 1 96 ? 14.909 -5.086 -5.360 1.00 77.94 96 ARG A C 1
ATOM 769 O O . ARG A 1 96 ? 14.733 -5.711 -4.320 1.00 77.94 96 ARG A O 1
ATOM 776 N N . SER A 1 97 ? 15.917 -4.236 -5.540 1.00 76.38 97 SER A N 1
ATOM 777 C CA . SER A 1 97 ? 16.941 -3.990 -4.520 1.00 76.38 97 SER A CA 1
ATOM 778 C C . SER A 1 97 ? 16.350 -3.397 -3.234 1.00 76.38 97 SER A C 1
ATOM 780 O O . SER A 1 97 ? 16.668 -3.865 -2.141 1.00 76.38 97 SER A O 1
ATOM 782 N N . ASP A 1 98 ? 15.421 -2.440 -3.345 1.00 78.81 98 ASP A N 1
ATOM 783 C CA . ASP A 1 98 ? 14.699 -1.884 -2.194 1.00 78.81 98 ASP A CA 1
ATOM 784 C C . ASP A 1 98 ? 13.913 -2.980 -1.450 1.00 78.81 98 ASP A C 1
ATOM 786 O O . ASP A 1 98 ? 13.952 -3.056 -0.222 1.00 78.81 98 ASP A O 1
ATOM 790 N N . SER A 1 99 ? 13.233 -3.864 -2.188 1.00 71.12 99 SER A N 1
ATOM 791 C CA . SER A 1 99 ? 12.491 -4.991 -1.617 1.00 71.12 99 SER A CA 1
ATOM 792 C C . SER A 1 99 ? 13.406 -5.997 -0.916 1.00 71.12 99 SER A C 1
ATOM 794 O O . SER A 1 99 ? 13.072 -6.468 0.170 1.00 71.12 99 SER A O 1
ATOM 796 N N . GLU A 1 100 ? 14.548 -6.340 -1.513 1.00 75.44 100 GLU A N 1
ATOM 797 C CA . GLU A 1 100 ? 15.539 -7.245 -0.920 1.00 75.44 100 GLU A CA 1
ATOM 798 C C . GLU A 1 100 ? 16.121 -6.663 0.366 1.00 75.44 100 GLU A C 1
ATOM 800 O O . GLU A 1 100 ? 16.213 -7.364 1.375 1.00 75.44 100 GLU A O 1
ATOM 805 N N . LYS A 1 101 ? 16.437 -5.364 0.363 1.00 80.88 101 LYS A N 1
ATOM 806 C CA . LYS A 1 101 ? 16.917 -4.653 1.547 1.00 80.88 101 LYS A CA 1
ATOM 807 C C . LYS A 1 101 ? 15.875 -4.649 2.661 1.00 80.88 101 LYS A C 1
ATOM 809 O O . LYS A 1 101 ? 16.198 -5.013 3.784 1.00 80.88 101 LYS A O 1
ATOM 814 N N . VAL A 1 102 ? 14.625 -4.290 2.362 1.00 72.50 102 VAL A N 1
ATOM 815 C CA . VAL A 1 102 ? 13.542 -4.296 3.361 1.00 72.50 102 VAL A CA 1
ATOM 816 C C . VAL A 1 102 ? 13.315 -5.705 3.911 1.00 72.50 102 VAL A C 1
ATOM 818 O O . VAL A 1 102 ? 13.141 -5.869 5.117 1.00 72.50 102 VAL A O 1
ATOM 821 N N . ALA A 1 103 ? 13.367 -6.732 3.060 1.00 69.94 103 ALA A N 1
ATOM 822 C CA . ALA A 1 103 ? 13.268 -8.120 3.498 1.00 69.94 103 ALA A CA 1
ATOM 823 C C . ALA A 1 103 ? 14.439 -8.520 4.411 1.00 69.94 103 ALA A C 1
ATOM 825 O O . ALA A 1 103 ? 14.223 -9.187 5.422 1.00 69.94 103 ALA A O 1
ATOM 826 N N . PHE A 1 104 ? 15.667 -8.110 4.085 1.00 73.88 104 PHE A N 1
ATOM 827 C CA . PHE A 1 104 ? 16.848 -8.344 4.915 1.00 73.88 104 PHE A CA 1
ATOM 828 C C . PHE A 1 104 ? 16.751 -7.626 6.265 1.00 73.88 104 PHE A C 1
ATOM 830 O O . PHE A 1 104 ? 16.938 -8.251 7.310 1.00 73.88 104 PHE A O 1
ATOM 837 N N . ASP A 1 105 ? 16.399 -6.341 6.258 1.00 75.25 105 ASP A N 1
ATOM 838 C CA . ASP A 1 105 ? 16.209 -5.539 7.465 1.00 75.25 105 ASP A CA 1
ATOM 839 C C . ASP A 1 105 ? 15.124 -6.164 8.343 1.00 75.25 105 ASP A C 1
ATOM 841 O O . ASP A 1 105 ? 15.317 -6.327 9.542 1.00 75.25 105 ASP A O 1
ATOM 845 N N . PHE A 1 106 ? 14.005 -6.602 7.761 1.00 70.00 106 PHE A N 1
ATOM 846 C CA . PHE A 1 106 ? 12.956 -7.295 8.504 1.00 70.00 106 PHE A CA 1
ATOM 847 C C . PHE A 1 106 ? 13.451 -8.591 9.157 1.00 70.00 106 PHE A C 1
ATOM 849 O O . PHE A 1 106 ? 13.155 -8.835 10.322 1.00 70.00 106 PHE A O 1
ATOM 856 N N . ARG A 1 107 ? 14.232 -9.400 8.431 1.00 66.25 107 ARG A N 1
ATOM 857 C CA . ARG A 1 107 ? 14.787 -10.667 8.939 1.00 66.25 107 ARG A CA 1
ATOM 858 C C . ARG A 1 107 ? 15.819 -10.468 10.047 1.00 66.25 107 ARG A C 1
ATOM 860 O O . ARG A 1 107 ? 15.966 -11.334 10.901 1.00 66.25 107 ARG A O 1
ATOM 867 N N . THR A 1 108 ? 16.563 -9.367 10.013 1.00 71.81 108 THR A N 1
ATOM 868 C CA . THR A 1 108 ? 17.678 -9.113 10.941 1.00 71.81 108 THR A CA 1
ATOM 869 C C . THR A 1 108 ? 17.296 -8.211 12.109 1.00 71.81 108 THR A C 1
ATOM 871 O O . THR A 1 108 ? 17.986 -8.189 13.132 1.00 71.81 108 THR A O 1
ATOM 874 N N . LYS A 1 109 ? 16.180 -7.484 12.000 1.00 74.62 109 LYS A N 1
ATOM 875 C CA . LYS A 1 109 ? 15.669 -6.621 13.058 1.00 74.62 109 LYS A CA 1
ATOM 876 C C . LYS A 1 109 ? 15.176 -7.470 14.224 1.00 74.62 109 LYS A C 1
ATOM 878 O O . LYS A 1 109 ? 14.103 -8.061 14.179 1.00 74.62 109 LYS A O 1
ATOM 883 N N . LYS A 1 110 ? 15.954 -7.484 15.308 1.00 66.44 110 LYS A N 1
ATOM 884 C CA . LYS A 1 110 ? 15.514 -8.047 16.586 1.00 66.44 110 LYS A CA 1
ATOM 885 C C . LYS A 1 110 ? 14.333 -7.233 17.101 1.00 66.44 110 LYS A C 1
ATOM 887 O O . LYS A 1 110 ? 14.469 -6.047 17.405 1.00 66.44 110 LYS A O 1
ATOM 892 N N . ILE A 1 111 ? 13.173 -7.868 17.163 1.00 64.56 111 ILE A N 1
ATOM 893 C CA . ILE A 1 111 ? 11.981 -7.291 17.771 1.00 64.56 111 ILE A CA 1
ATOM 894 C C . ILE A 1 111 ? 12.139 -7.458 19.285 1.00 64.56 111 ILE A C 1
ATOM 896 O O . ILE A 1 111 ? 12.504 -8.537 19.748 1.00 64.56 111 ILE A O 1
ATOM 900 N N . SER A 1 112 ? 11.914 -6.394 20.059 1.00 64.19 112 SER A N 1
ATOM 901 C CA . SER A 1 112 ? 11.799 -6.537 21.512 1.00 64.19 112 SER A CA 1
ATOM 902 C C . SER A 1 112 ? 10.543 -7.352 21.796 1.00 64.19 112 SER A C 1
ATOM 904 O O . SER A 1 112 ? 9.441 -6.903 21.489 1.00 64.19 112 SER A O 1
ATOM 906 N N . THR A 1 113 ? 10.713 -8.546 22.350 1.00 67.12 113 THR A N 1
ATOM 907 C CA . THR A 1 113 ? 9.616 -9.450 22.717 1.00 67.12 113 THR A CA 1
ATOM 908 C C . THR A 1 113 ? 9.048 -9.146 24.104 1.00 67.12 113 THR A C 1
ATOM 910 O O . THR A 1 113 ? 8.191 -9.873 24.595 1.00 67.12 113 THR A O 1
ATOM 913 N N . TYR A 1 114 ? 9.503 -8.070 24.758 1.00 68.31 114 TYR A N 1
ATOM 914 C CA . TYR A 1 114 ? 9.050 -7.715 26.100 1.00 68.31 114 TYR A CA 1
ATOM 915 C C . TYR A 1 114 ? 7.543 -7.415 26.109 1.00 68.31 114 TYR A C 1
ATOM 917 O O . TYR A 1 114 ? 7.109 -6.388 25.586 1.00 68.31 114 TYR A O 1
ATOM 925 N N . GLY A 1 115 ? 6.761 -8.315 26.712 1.00 72.25 115 GLY A N 1
ATOM 926 C CA . GLY A 1 115 ? 5.303 -8.206 26.818 1.00 72.25 115 GLY A CA 1
ATOM 927 C C . GLY A 1 115 ? 4.513 -8.710 25.603 1.00 72.25 115 GLY A C 1
ATOM 928 O O . GLY A 1 115 ? 3.327 -8.410 25.513 1.00 72.25 115 GLY A O 1
ATOM 929 N N . VAL A 1 116 ? 5.141 -9.441 24.675 1.00 72.31 116 VAL A N 1
ATOM 930 C CA . VAL A 1 116 ? 4.450 -10.125 23.569 1.00 72.31 116 VAL A CA 1
ATOM 931 C C . VAL A 1 116 ? 4.269 -11.597 23.941 1.00 72.31 116 VAL A C 1
ATOM 933 O O . VAL A 1 116 ? 5.215 -12.215 24.418 1.00 72.31 116 VAL A O 1
ATOM 936 N N . GLU A 1 117 ? 3.063 -12.136 23.754 1.00 78.12 117 GLU A N 1
ATOM 937 C CA . GLU A 1 117 ? 2.757 -13.545 24.032 1.00 78.12 117 GLU A CA 1
ATOM 938 C C . GLU A 1 117 ? 3.561 -14.479 23.103 1.00 78.12 117 GLU A C 1
ATOM 940 O O . GLU A 1 117 ? 3.775 -14.178 21.922 1.00 78.12 117 GLU A O 1
ATOM 945 N N . ASP A 1 118 ? 4.047 -15.597 23.652 1.00 75.50 118 ASP A N 1
ATOM 946 C CA . ASP A 1 118 ? 4.953 -16.523 22.955 1.00 75.50 118 ASP A CA 1
ATOM 947 C C . ASP A 1 118 ? 4.315 -17.160 21.708 1.00 75.50 118 ASP A C 1
ATOM 949 O O . ASP A 1 118 ? 5.012 -17.430 20.732 1.00 75.50 118 ASP A O 1
ATOM 953 N N . ASP A 1 119 ? 2.993 -17.331 21.683 1.00 77.69 119 ASP A N 1
ATOM 954 C CA . ASP A 1 119 ? 2.243 -17.861 20.538 1.00 77.69 119 ASP A CA 1
ATOM 955 C C . ASP A 1 119 ? 2.283 -16.915 19.322 1.00 77.69 119 ASP A C 1
ATOM 957 O O . ASP A 1 119 ? 2.439 -17.358 18.181 1.00 77.69 119 ASP A O 1
ATOM 961 N N . ILE A 1 120 ? 2.227 -15.599 19.553 1.00 71.88 120 ILE A N 1
ATOM 962 C CA . ILE A 1 120 ? 2.386 -14.572 18.516 1.00 71.88 120 ILE A CA 1
ATOM 963 C C . ILE A 1 120 ? 3.823 -14.581 17.982 1.00 71.88 120 ILE A C 1
ATOM 965 O O . ILE A 1 120 ? 4.046 -14.434 16.777 1.00 71.88 120 ILE A O 1
ATOM 969 N N . ILE A 1 121 ? 4.807 -14.763 18.866 1.00 69.94 121 ILE A N 1
ATOM 970 C CA . ILE A 1 121 ? 6.223 -14.848 18.492 1.00 69.94 121 ILE A CA 1
ATOM 971 C C . ILE A 1 121 ? 6.475 -16.103 17.644 1.00 69.94 121 ILE A C 1
ATOM 973 O O . ILE A 1 121 ? 7.123 -16.012 16.598 1.00 69.94 121 ILE A O 1
ATOM 977 N N . GLU A 1 122 ? 5.929 -17.254 18.037 1.00 70.50 122 GLU A N 1
ATOM 978 C CA . GLU A 1 122 ? 6.002 -18.496 17.264 1.00 70.50 122 GLU A CA 1
ATOM 979 C C . GLU A 1 122 ? 5.347 -18.364 15.886 1.00 70.50 122 GLU A C 1
ATOM 981 O O . GLU A 1 122 ? 5.916 -18.824 14.896 1.00 70.50 122 GLU A O 1
ATOM 986 N N . GLU A 1 123 ? 4.196 -17.694 15.781 1.00 68.38 123 GLU A N 1
ATOM 987 C CA . GLU A 1 123 ? 3.527 -17.468 14.496 1.00 68.38 123 GLU A CA 1
ATOM 988 C C . GLU A 1 123 ? 4.368 -16.582 13.563 1.00 68.38 123 GLU A C 1
ATOM 990 O O . GLU A 1 123 ? 4.493 -16.868 12.371 1.00 68.38 123 GLU A O 1
ATOM 995 N N . ILE A 1 124 ? 5.023 -15.545 14.098 1.00 66.75 124 ILE A N 1
ATOM 996 C CA . ILE A 1 124 ? 5.954 -14.698 13.334 1.00 66.75 124 ILE A CA 1
ATOM 997 C C . ILE A 1 124 ? 7.177 -15.510 12.876 1.00 66.75 124 ILE A C 1
ATOM 999 O O . ILE A 1 124 ? 7.640 -15.351 11.742 1.00 66.75 124 ILE A O 1
ATOM 1003 N N . HIS A 1 125 ? 7.669 -16.426 13.711 1.00 65.12 125 HIS A N 1
ATOM 1004 C CA . HIS A 1 125 ? 8.773 -17.325 13.379 1.00 65.12 125 HIS A CA 1
ATOM 1005 C C . HIS A 1 125 ? 8.419 -18.434 12.374 1.00 65.12 125 HIS A C 1
ATOM 1007 O O . HIS A 1 125 ? 9.331 -19.122 11.924 1.00 65.12 125 HIS A O 1
ATOM 1013 N N . LYS A 1 126 ? 7.154 -18.589 11.951 1.00 67.75 126 LYS A N 1
ATOM 1014 C CA . LYS A 1 126 ? 6.765 -19.477 10.831 1.00 67.75 126 LYS A CA 1
ATOM 1015 C C . LYS A 1 126 ? 6.976 -18.849 9.450 1.00 67.75 126 LYS A C 1
ATOM 1017 O O . LYS A 1 126 ? 6.977 -19.557 8.446 1.00 67.75 126 LYS A O 1
ATOM 1022 N N . PHE A 1 127 ? 7.161 -17.530 9.377 1.00 58.50 127 PHE A N 1
ATOM 1023 C CA . PHE A 1 127 ? 7.384 -16.806 8.121 1.00 58.50 127 PHE A CA 1
ATOM 1024 C C . PHE A 1 127 ? 8.800 -16.867 7.498 1.00 58.50 127 PHE A C 1
ATOM 1026 O O . PHE A 1 127 ? 8.909 -16.499 6.322 1.00 58.50 127 PHE A O 1
ATOM 1033 N N . PRO A 1 128 ? 9.900 -17.286 8.163 1.00 52.88 128 PRO A N 1
ATOM 1034 C CA . PRO A 1 128 ? 11.161 -17.485 7.472 1.00 52.88 128 PRO A CA 1
ATOM 1035 C C . PRO A 1 128 ? 11.086 -18.716 6.560 1.00 52.88 128 PRO A C 1
ATOM 1037 O O . PRO A 1 128 ? 10.698 -19.809 6.962 1.00 52.88 128 PRO A O 1
ATOM 1040 N N . PHE A 1 129 ? 11.517 -18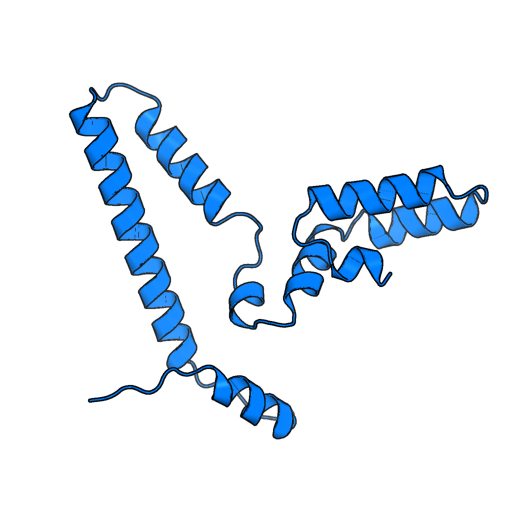.528 5.314 1.00 45.69 129 PHE A N 1
ATOM 1041 C CA . PHE A 1 129 ? 11.840 -19.609 4.387 1.00 45.69 129 PHE A CA 1
ATOM 1042 C C . PHE A 1 129 ? 13.068 -20.380 4.900 1.00 45.69 129 PHE A C 1
ATOM 1044 O O . PHE A 1 129 ? 14.039 -19.762 5.341 1.00 45.69 129 PHE A O 1
ATOM 1051 N N . HIS A 1 130 ? 13.052 -21.710 4.784 1.00 42.88 130 HIS A N 1
ATOM 1052 C CA . HIS A 1 130 ? 14.229 -22.551 5.001 1.00 42.88 130 HIS A CA 1
ATOM 1053 C C . HIS A 1 130 ? 15.337 -22.145 4.017 1.00 42.88 130 HIS A C 1
ATOM 1055 O O . HIS A 1 130 ? 15.157 -22.242 2.801 1.00 42.88 130 HIS A O 1
ATOM 1061 N N . PHE A 1 131 ? 16.483 -21.692 4.526 1.00 41.31 131 PHE A N 1
ATOM 1062 C CA . PHE A 1 131 ? 17.710 -21.671 3.737 1.00 41.31 131 PHE A CA 1
ATOM 1063 C C . PHE A 1 131 ? 18.213 -23.113 3.652 1.00 41.31 131 PHE A C 1
ATOM 1065 O O . PHE A 1 131 ? 18.741 -23.636 4.629 1.00 41.31 131 PHE A O 1
ATOM 1072 N N . ASN A 1 132 ? 18.045 -23.754 2.496 1.00 39.12 132 ASN A N 1
ATOM 1073 C CA . ASN A 1 132 ? 18.916 -24.870 2.150 1.00 39.12 132 ASN A CA 1
ATOM 1074 C C . ASN A 1 132 ? 20.253 -24.245 1.742 1.00 39.12 132 ASN A C 1
ATOM 1076 O O . ASN A 1 132 ? 20.333 -23.607 0.690 1.00 39.12 132 ASN A O 1
ATOM 1080 N N . VAL A 1 133 ? 21.232 -24.339 2.642 1.00 37.44 133 VAL A N 1
ATOM 1081 C CA . VAL A 1 133 ? 22.654 -24.109 2.343 1.00 37.44 133 VAL A CA 1
ATOM 1082 C C . VAL A 1 133 ? 23.138 -25.197 1.395 1.00 37.44 133 VAL A C 1
ATOM 1084 O O . VAL A 1 133 ? 22.724 -26.362 1.598 1.00 37.44 133 VAL A O 1
#

Sequence (133 aa):
MVAAMHKRTKIGCEKLIQEAIDNCTVSSIQNYIKRNYMKNTERWALWARQHSPLLLQVTFTNPLESYHSEIKTLTSSKHGLIGAVQNIINVDLKKRSDSEKVAFDFRTKKISTYGVEDDIIEEIHKFPFHFNV

Secondary structure (DSSP, 8-state):
-HHHHT--SHHHHHHHHHHHHHT---HHHHHHHHHHTGGGHHHHHHHTTTT-HHHHH--SSHHHHHHHHHHHHHHSSS--HHHHHHHHHHHHHHHHHHHHHHHHHHHH-----TT--HHHHHHHTTSSPP---